Protein AF-A0A537LKB4-F1 (afdb_monomer_lite)

Foldseek 3Di:
DVVPPDDDPPFDPDPRRVVVVVVVCVVVVVVVVVVVVCLVVVLVVVCVVVVDPVSVVVSVVVVVVVVVVVVVVVVVVVVVVVVVVPPDDD

Structure (mmCIF, N/CA/C/O backbone):
data_AF-A0A537LKB4-F1
#
_entry.id   AF-A0A537LKB4-F1
#
loop_
_atom_site.group_PDB
_atom_site.id
_atom_site.type_symbol
_atom_site.label_atom_id
_atom_site.label_alt_id
_atom_site.label_comp_id
_atom_site.label_asym_id
_atom_site.label_entity_id
_atom_site.label_seq_id
_atom_site.pdbx_PDB_ins_code
_atom_site.Cartn_x
_atom_site.Cartn_y
_atom_site.Cartn_z
_atom_site.occupancy
_atom_site.B_iso_or_equiv
_atom_site.auth_seq_id
_atom_site.auth_comp_id
_atom_site.auth_asym_id
_atom_site.auth_atom_id
_atom_site.pdbx_PDB_model_num
ATOM 1 N N . ILE A 1 1 ? -11.605 -10.321 15.896 1.00 54.44 1 ILE A N 1
ATOM 2 C CA . ILE A 1 1 ? -12.564 -9.300 16.393 1.00 54.44 1 ILE A CA 1
ATOM 3 C C . ILE A 1 1 ? -13.615 -9.896 17.344 1.00 54.44 1 ILE A C 1
ATOM 5 O O . ILE A 1 1 ? -13.687 -9.433 18.470 1.00 54.44 1 ILE A O 1
ATOM 9 N N . LYS A 1 2 ? -14.324 -10.990 16.998 1.00 50.34 2 LYS A N 1
ATOM 10 C CA . LYS A 1 2 ? -15.257 -11.673 17.933 1.00 50.34 2 LYS A CA 1
ATOM 11 C C . LYS A 1 2 ? -14.631 -12.157 19.260 1.00 50.34 2 LYS A C 1
ATOM 13 O O . LYS A 1 2 ? -15.301 -12.120 20.279 1.00 50.34 2 LYS A O 1
ATOM 18 N N . LYS A 1 3 ? -13.354 -12.574 19.255 1.00 55.38 3 LYS A N 1
ATOM 19 C CA . LYS A 1 3 ? -12.587 -12.970 20.461 1.00 55.38 3 LYS A CA 1
ATOM 20 C C . LYS A 1 3 ? -12.076 -11.793 21.318 1.00 55.38 3 LYS A C 1
ATOM 22 O O . LYS A 1 3 ? -11.632 -12.031 22.428 1.00 55.38 3 LYS A O 1
ATOM 27 N N . TYR A 1 4 ? -12.145 -10.555 20.814 1.00 60.50 4 TYR A N 1
ATOM 28 C CA . TYR A 1 4 ? -11.603 -9.341 21.455 1.00 60.50 4 TYR A CA 1
ATOM 29 C C . TYR A 1 4 ? -12.685 -8.261 21.674 1.00 60.50 4 TYR A C 1
ATOM 31 O O . TYR A 1 4 ? -12.377 -7.079 21.743 1.00 60.50 4 TYR A O 1
ATOM 39 N N . GLY A 1 5 ? -13.968 -8.645 21.716 1.00 67.25 5 GLY A N 1
ATOM 40 C CA . GLY A 1 5 ? -15.081 -7.754 22.085 1.00 67.25 5 GLY A CA 1
ATOM 41 C C . GLY A 1 5 ? -15.494 -6.677 21.069 1.00 67.25 5 GLY A C 1
ATOM 42 O O . GLY A 1 5 ? -16.467 -5.972 21.309 1.00 67.25 5 GLY A O 1
ATOM 43 N N . GLY A 1 6 ? -14.814 -6.544 19.926 1.00 73.12 6 GLY A N 1
ATOM 44 C CA . GLY A 1 6 ? -15.156 -5.531 18.920 1.00 73.12 6 GLY A CA 1
ATOM 45 C C . GLY A 1 6 ? -16.391 -5.894 18.081 1.00 73.12 6 GLY A C 1
ATOM 46 O O . GLY A 1 6 ? -16.539 -7.035 17.632 1.00 73.12 6 GLY A O 1
ATOM 47 N N .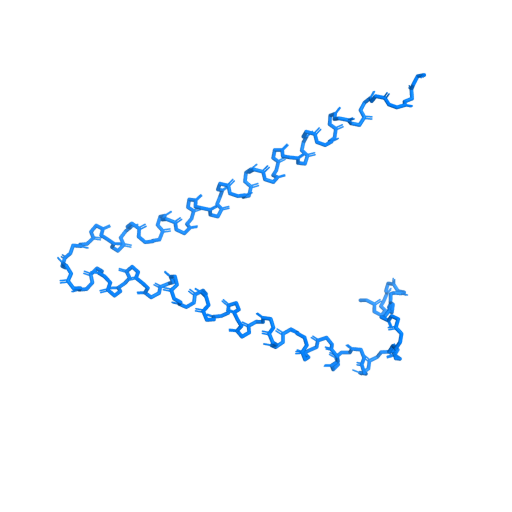 PHE A 1 7 ? -17.253 -4.912 17.812 1.00 76.62 7 PHE A N 1
ATOM 48 C CA . PHE A 1 7 ? -18.363 -5.015 16.861 1.00 76.62 7 PHE A CA 1
ATOM 49 C C . PHE A 1 7 ? -18.442 -3.762 15.985 1.00 76.62 7 PHE A C 1
ATOM 51 O O . PHE A 1 7 ? -18.052 -2.676 16.405 1.00 76.62 7 PHE A O 1
ATOM 58 N N . ILE A 1 8 ? -18.928 -3.921 14.753 1.00 78.75 8 ILE A N 1
ATOM 59 C CA . ILE A 1 8 ? -19.166 -2.792 13.849 1.00 78.75 8 ILE A CA 1
ATOM 60 C C . ILE A 1 8 ? -20.523 -2.178 14.230 1.00 78.75 8 ILE A C 1
ATOM 62 O O . ILE A 1 8 ? -21.518 -2.912 14.222 1.00 78.75 8 ILE A O 1
ATOM 66 N N . PRO A 1 9 ? -20.598 -0.876 14.571 1.00 77.88 9 PRO A N 1
ATOM 67 C CA . PRO A 1 9 ? -21.864 -0.219 14.881 1.00 77.88 9 PRO A CA 1
ATOM 68 C C . PRO A 1 9 ? -22.873 -0.407 13.741 1.00 77.88 9 PRO A C 1
ATOM 70 O O . PRO A 1 9 ? -22.537 -0.230 12.573 1.00 77.88 9 PRO A O 1
ATOM 73 N N . GLY A 1 10 ? -24.104 -0.800 14.073 1.00 81.19 10 GLY A N 1
ATOM 74 C CA . GLY A 1 10 ? -25.176 -1.006 13.091 1.00 81.19 10 GLY A CA 1
ATOM 75 C C . GLY A 1 10 ? -25.242 -2.395 12.437 1.00 81.19 10 GLY A C 1
ATOM 76 O O . GLY A 1 10 ? -26.195 -2.655 11.707 1.00 81.19 10 GLY A O 1
ATOM 77 N N . ILE A 1 11 ? -24.307 -3.319 12.715 1.00 80.25 11 ILE A N 1
ATOM 78 C CA . ILE A 1 11 ? -24.326 -4.686 12.155 1.00 80.25 11 ILE A CA 1
ATOM 79 C C . ILE A 1 11 ? -24.223 -5.727 13.273 1.00 80.25 11 ILE A C 1
ATOM 81 O O . ILE A 1 11 ? -23.333 -5.676 14.120 1.00 80.25 11 ILE A O 1
ATOM 85 N N . ARG A 1 12 ? -25.122 -6.721 13.266 1.00 82.56 12 ARG A N 1
ATOM 86 C CA . ARG A 1 12 ? -25.127 -7.795 14.273 1.00 82.56 12 ARG A CA 1
ATOM 87 C C . ARG A 1 12 ? -23.799 -8.583 14.236 1.00 82.56 12 ARG A C 1
ATOM 89 O O . ARG A 1 12 ? -23.371 -8.974 13.152 1.00 82.56 12 ARG A O 1
ATOM 96 N N . PRO A 1 13 ? -23.147 -8.868 15.379 1.00 77.44 13 PRO A N 1
ATOM 97 C CA . PRO A 1 13 ? -21.863 -9.569 15.389 1.00 77.44 13 PRO A CA 1
ATOM 98 C C . PRO A 1 13 ? -21.947 -11.009 14.851 1.00 77.44 13 PRO A C 1
ATOM 100 O O . PRO A 1 13 ? -22.594 -11.879 15.438 1.00 77.44 13 PRO A O 1
ATOM 103 N N . GLY A 1 14 ? -21.219 -11.326 13.778 1.00 83.81 14 GLY A N 1
ATOM 104 C CA . GLY A 1 14 ? -21.128 -12.694 13.245 1.00 83.81 14 GLY A CA 1
ATOM 105 C C . GLY A 1 14 ? -21.050 -12.760 11.729 1.00 83.81 14 GLY A C 1
ATOM 106 O O . GLY A 1 14 ? -20.283 -12.012 11.135 1.00 83.81 14 GLY A O 1
ATOM 107 N N . ARG A 1 15 ? -21.838 -13.664 11.126 1.00 84.31 15 ARG A N 1
ATOM 108 C CA . ARG A 1 15 ? -21.965 -13.796 9.664 1.00 84.31 15 ARG A CA 1
ATOM 109 C C . ARG A 1 15 ? -22.214 -12.442 8.974 1.00 84.31 15 ARG A C 1
ATOM 111 O O . ARG A 1 15 ? -21.393 -12.085 8.141 1.00 84.31 15 ARG A O 1
ATOM 118 N N . PRO A 1 16 ? -23.188 -11.612 9.409 1.00 84.62 16 PRO A N 1
ATOM 119 C CA . PRO A 1 16 ? -23.431 -10.334 8.736 1.00 84.62 16 PRO A CA 1
ATOM 120 C C . PRO A 1 16 ? -22.273 -9.326 8.852 1.00 84.62 16 PRO A C 1
ATOM 122 O O . PRO A 1 16 ? -22.094 -8.508 7.957 1.00 84.62 16 PRO A O 1
ATOM 125 N N . THR A 1 17 ? -21.442 -9.385 9.902 1.00 86.44 17 THR A N 1
ATOM 126 C CA . THR A 1 17 ? -20.204 -8.582 9.975 1.00 86.44 17 THR A CA 1
ATOM 127 C C . THR A 1 17 ? -19.167 -9.061 8.963 1.00 86.44 17 THR A C 1
ATOM 129 O O . THR A 1 17 ? -18.498 -8.244 8.338 1.00 86.44 17 THR A O 1
ATOM 132 N N . SER A 1 18 ? -19.028 -10.382 8.814 1.00 86.00 18 SER A N 1
ATOM 133 C CA . SER A 1 18 ? -18.101 -10.982 7.855 1.00 86.00 18 SER A CA 1
ATOM 134 C C . SER A 1 18 ? -18.489 -10.608 6.431 1.00 86.00 18 SER A C 1
ATOM 136 O O . SER A 1 18 ? -17.651 -10.096 5.706 1.00 86.00 18 SER A O 1
ATOM 138 N N . ASP A 1 19 ? -19.759 -10.778 6.061 1.00 89.75 19 ASP A N 1
ATOM 139 C CA . ASP A 1 19 ? -20.244 -10.494 4.706 1.00 89.75 19 ASP A CA 1
ATOM 140 C C . ASP A 1 19 ? -20.075 -9.010 4.348 1.00 89.75 19 ASP A C 1
ATOM 142 O O . ASP A 1 19 ? -19.673 -8.662 3.236 1.00 89.75 19 ASP A O 1
ATOM 146 N N . TYR A 1 20 ? -20.317 -8.121 5.317 1.00 89.12 20 TYR A N 1
ATOM 147 C CA . TYR A 1 20 ? -20.079 -6.688 5.158 1.00 89.12 20 TYR A CA 1
ATOM 148 C C . TYR A 1 20 ? -18.600 -6.362 4.922 1.00 89.12 20 TYR A C 1
ATOM 150 O O . TYR A 1 20 ? -18.271 -5.624 3.992 1.00 89.12 20 TYR A O 1
ATOM 158 N N . LEU A 1 21 ? -17.702 -6.930 5.735 1.00 89.94 21 LEU A N 1
ATOM 159 C CA . LEU A 1 21 ? -16.262 -6.732 5.578 1.00 89.94 21 LEU A CA 1
ATOM 160 C C . LEU A 1 21 ? -15.758 -7.311 4.258 1.00 89.94 21 LEU A C 1
ATOM 162 O O . LEU A 1 21 ? -15.016 -6.629 3.561 1.00 89.94 21 LEU A O 1
ATOM 166 N N . THR A 1 22 ? -16.195 -8.512 3.880 1.00 92.25 22 THR A N 1
ATOM 167 C CA . THR A 1 22 ? -15.833 -9.141 2.605 1.00 92.25 22 THR A CA 1
ATOM 168 C C . THR A 1 22 ? -16.218 -8.247 1.431 1.00 92.25 22 THR A C 1
ATOM 170 O O . THR A 1 22 ? -15.372 -7.955 0.594 1.00 92.25 22 THR A O 1
ATOM 173 N N . LYS A 1 23 ? -17.437 -7.694 1.413 1.00 93.31 23 LYS A N 1
ATOM 174 C CA . LYS A 1 23 ? -17.883 -6.787 0.342 1.00 93.31 23 LYS A CA 1
ATOM 175 C C . LYS A 1 23 ? -17.030 -5.518 0.228 1.00 93.31 23 LYS A C 1
ATOM 177 O O . LYS A 1 23 ? -16.810 -5.011 -0.873 1.00 93.31 23 LYS A O 1
ATOM 182 N N . ILE A 1 24 ? -16.572 -4.973 1.356 1.00 93.62 24 ILE A N 1
ATOM 183 C CA . ILE A 1 24 ? -15.678 -3.805 1.368 1.00 93.62 24 ILE A CA 1
ATOM 184 C C . ILE A 1 24 ? -14.284 -4.198 0.883 1.00 93.62 24 ILE A C 1
ATOM 186 O O . ILE A 1 24 ? -13.718 -3.513 0.031 1.00 93.62 24 ILE A O 1
ATOM 190 N N . LEU A 1 25 ? -13.750 -5.304 1.400 1.00 94.12 25 LEU A N 1
ATOM 191 C CA . LEU A 1 25 ? -12.439 -5.822 1.027 1.00 94.12 25 LEU A CA 1
ATOM 192 C C . LEU A 1 25 ? -12.377 -6.138 -0.466 1.00 94.12 25 LEU A C 1
ATOM 194 O O . LEU A 1 25 ? -11.418 -5.742 -1.112 1.00 94.12 25 LEU A O 1
ATOM 198 N N . GLU A 1 26 ? -13.399 -6.763 -1.045 1.00 95.69 26 GLU A N 1
ATOM 199 C CA . GLU A 1 26 ? -13.470 -7.050 -2.483 1.00 95.69 26 GLU A CA 1
ATOM 200 C C . GLU A 1 26 ? -13.386 -5.774 -3.329 1.00 95.69 26 GLU A C 1
ATOM 202 O O . GLU A 1 26 ? -12.603 -5.704 -4.272 1.00 95.69 26 GLU A O 1
ATOM 207 N N . ARG A 1 27 ? -14.122 -4.717 -2.965 1.00 93.69 27 ARG A N 1
ATOM 208 C CA . ARG A 1 27 ? -14.058 -3.437 -3.693 1.00 93.69 27 ARG A CA 1
ATOM 209 C C . ARG A 1 27 ? -12.691 -2.771 -3.575 1.00 93.69 27 ARG A C 1
ATOM 211 O O . ARG A 1 27 ? -12.190 -2.227 -4.556 1.00 93.69 27 ARG A O 1
ATOM 218 N N . LEU A 1 28 ? -12.092 -2.812 -2.388 1.00 94.94 28 LEU A N 1
ATOM 219 C CA . LEU A 1 28 ? -10.796 -2.188 -2.132 1.00 94.94 28 LEU A CA 1
ATOM 220 C C . LEU A 1 28 ? -9.655 -2.957 -2.816 1.00 94.94 28 LEU A C 1
ATOM 222 O O . LEU A 1 28 ? -8.773 -2.360 -3.432 1.00 94.94 28 LEU A O 1
ATOM 226 N N . THR A 1 29 ? -9.700 -4.287 -2.752 1.00 94.44 29 THR A 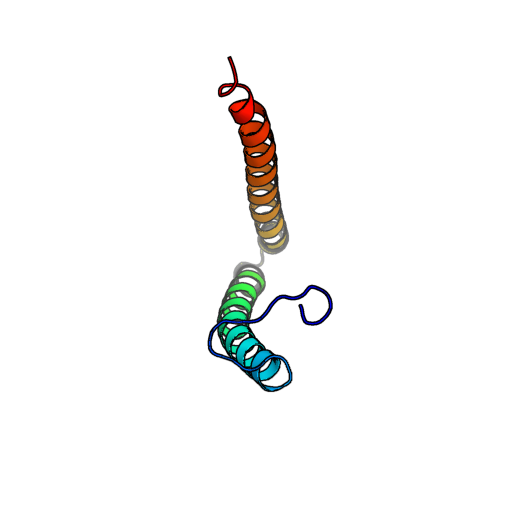N 1
ATOM 227 C CA . THR A 1 29 ? -8.712 -5.174 -3.378 1.00 94.44 29 THR A CA 1
ATOM 228 C C . THR A 1 29 ? -8.783 -5.133 -4.896 1.00 94.44 29 THR A C 1
ATOM 230 O O . THR A 1 29 ? -7.734 -5.200 -5.520 1.00 94.44 29 THR A O 1
ATOM 233 N N . LEU A 1 30 ? -9.959 -4.943 -5.503 1.00 94.69 30 LEU A N 1
ATOM 234 C CA . LEU A 1 30 ? -10.088 -4.815 -6.960 1.00 94.69 30 LEU A CA 1
ATOM 235 C C . LEU A 1 30 ? -9.320 -3.590 -7.487 1.00 94.69 30 LEU A C 1
ATOM 237 O O . LEU A 1 30 ? -8.556 -3.701 -8.446 1.00 94.69 30 LEU A O 1
ATOM 241 N N . VAL A 1 31 ? -9.437 -2.443 -6.807 1.00 95.06 31 VAL A N 1
ATOM 242 C CA . VAL A 1 31 ? -8.668 -1.229 -7.141 1.00 95.06 31 VAL A CA 1
ATOM 243 C C . VAL A 1 31 ? -7.174 -1.434 -6.872 1.00 95.06 31 VAL A C 1
ATOM 245 O O . VAL A 1 31 ? -6.340 -1.096 -7.714 1.00 95.06 31 VAL A O 1
ATOM 248 N N . GLY A 1 32 ? -6.829 -2.029 -5.725 1.00 91.44 32 GLY A N 1
ATOM 249 C CA . GLY A 1 32 ? -5.441 -2.317 -5.362 1.00 91.44 32 GLY A CA 1
ATOM 250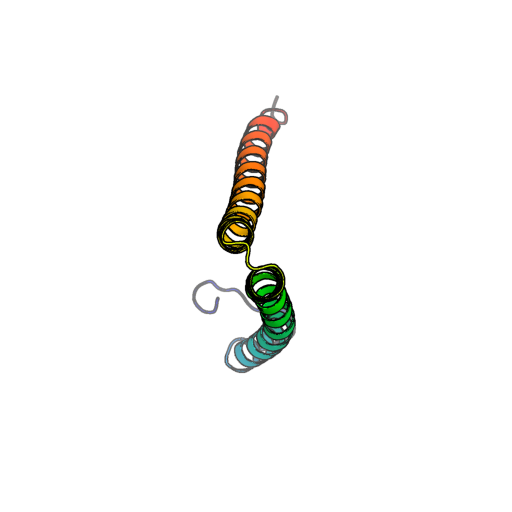 C C . GLY A 1 32 ? -4.748 -3.263 -6.345 1.00 91.44 32 GLY A C 1
ATOM 251 O O . GLY A 1 32 ? -3.633 -2.989 -6.775 1.00 91.44 32 GLY A O 1
ATOM 252 N N . ALA A 1 33 ? -5.419 -4.339 -6.757 1.00 91.25 33 ALA A N 1
ATOM 253 C CA . ALA A 1 33 ? -4.897 -5.323 -7.699 1.00 91.25 33 ALA A CA 1
ATOM 254 C C . ALA A 1 33 ? -4.665 -4.717 -9.088 1.00 91.25 33 ALA A C 1
ATOM 256 O O . ALA A 1 33 ? -3.647 -5.006 -9.715 1.00 91.25 33 ALA A O 1
ATOM 257 N N . PHE A 1 34 ? -5.561 -3.840 -9.551 1.00 93.88 34 PHE A N 1
ATOM 258 C CA . PHE A 1 34 ? -5.381 -3.130 -10.816 1.00 93.88 34 PHE A CA 1
ATOM 259 C C . PHE A 1 34 ? -4.151 -2.213 -10.787 1.00 93.88 34 PHE A C 1
ATOM 261 O O . PHE A 1 34 ? -3.317 -2.256 -11.691 1.00 93.88 34 PHE A O 1
ATOM 268 N N . PHE A 1 35 ? -3.992 -1.430 -9.717 1.00 89.62 35 PHE A N 1
ATOM 269 C CA . PHE A 1 35 ? -2.833 -0.554 -9.535 1.00 89.62 35 PHE A CA 1
ATOM 270 C C . PHE A 1 35 ? -1.514 -1.339 -9.470 1.00 89.62 35 PHE A C 1
ATOM 272 O O . PHE A 1 35 ? -0.547 -1.003 -10.153 1.00 89.62 35 PHE A O 1
ATOM 279 N N . LEU A 1 36 ? -1.488 -2.423 -8.694 1.00 85.69 36 LEU A N 1
ATOM 280 C CA . LEU A 1 36 ? -0.303 -3.263 -8.514 1.00 85.69 36 LEU A CA 1
ATOM 281 C C . LEU A 1 36 ? 0.063 -3.998 -9.813 1.00 85.69 36 LEU A C 1
ATOM 283 O O . LEU A 1 36 ? 1.237 -4.075 -10.170 1.00 85.69 36 LEU A O 1
ATOM 287 N N . GLY A 1 37 ? -0.943 -4.455 -10.566 1.00 86.69 37 GLY A N 1
ATOM 288 C CA . GLY A 1 37 ? -0.770 -5.039 -11.894 1.00 86.69 37 GLY A CA 1
ATOM 289 C C . GLY A 1 37 ? -0.164 -4.058 -12.899 1.00 86.69 37 GLY A C 1
ATOM 290 O O . GLY A 1 37 ? 0.779 -4.415 -13.602 1.00 86.69 37 GLY A O 1
ATOM 291 N N . LEU A 1 38 ? -0.635 -2.806 -12.933 1.00 86.56 38 LEU A N 1
ATOM 292 C CA . LEU A 1 38 ? -0.076 -1.776 -13.817 1.00 86.56 38 LEU A CA 1
ATOM 293 C C . LEU A 1 38 ? 1.394 -1.478 -13.510 1.00 86.56 38 LEU A C 1
ATOM 295 O O . LEU A 1 38 ? 2.208 -1.407 -14.431 1.00 86.56 38 LEU A O 1
ATOM 299 N N . ILE A 1 39 ? 1.749 -1.338 -12.232 1.00 82.94 39 ILE A N 1
ATOM 300 C CA . ILE A 1 39 ? 3.134 -1.049 -11.838 1.00 82.94 39 ILE A CA 1
ATOM 301 C C . ILE A 1 39 ? 4.053 -2.249 -12.093 1.00 82.94 39 ILE A C 1
ATOM 303 O O . ILE A 1 39 ? 5.198 -2.056 -12.492 1.00 82.94 39 ILE A O 1
ATOM 307 N N . ALA A 1 40 ? 3.568 -3.480 -11.917 1.00 79.25 40 ALA A N 1
ATOM 308 C CA . ALA A 1 40 ? 4.353 -4.679 -12.204 1.00 79.25 40 ALA A CA 1
ATOM 309 C C . ALA A 1 40 ? 4.579 -4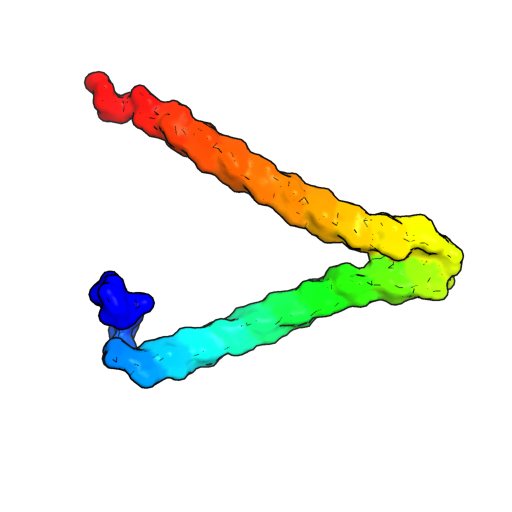.889 -13.714 1.00 79.25 40 ALA A C 1
ATOM 311 O O . ALA A 1 40 ? 5.684 -5.231 -14.136 1.00 79.25 40 ALA A O 1
ATOM 312 N N . VAL A 1 41 ? 3.551 -4.671 -14.541 1.00 81.19 41 VAL A N 1
ATOM 313 C CA . VAL A 1 41 ? 3.609 -4.909 -15.994 1.00 81.19 41 VAL A CA 1
ATOM 314 C C . VAL A 1 41 ? 4.289 -3.762 -16.747 1.00 81.19 41 VAL A C 1
ATOM 316 O O . VAL A 1 41 ? 4.963 -4.014 -17.745 1.00 81.19 41 VAL A O 1
ATOM 319 N N . GLY A 1 42 ? 4.169 -2.519 -16.272 1.00 80.56 42 GLY A N 1
ATOM 320 C CA . GLY A 1 42 ? 4.746 -1.326 -16.904 1.00 80.56 42 GLY A CA 1
ATOM 321 C C . GLY A 1 42 ? 6.226 -1.456 -17.310 1.00 80.56 42 GLY A C 1
ATOM 322 O O . GLY A 1 42 ? 6.530 -1.347 -18.500 1.00 80.56 42 GLY A O 1
ATOM 323 N N . PRO A 1 43 ? 7.161 -1.727 -16.380 1.00 75.81 43 PRO A N 1
ATOM 324 C CA . PRO A 1 43 ? 8.584 -1.827 -16.706 1.00 75.81 43 PRO A CA 1
ATOM 325 C C . PRO A 1 43 ? 8.911 -3.040 -17.589 1.00 75.81 43 PRO A C 1
ATOM 327 O O . PRO A 1 43 ? 9.784 -2.950 -18.451 1.00 75.81 43 PRO A O 1
ATOM 330 N N . ILE A 1 44 ? 8.176 -4.149 -17.438 1.00 75.50 44 ILE A N 1
ATOM 331 C CA . ILE A 1 44 ? 8.331 -5.356 -18.266 1.00 75.50 44 ILE A CA 1
ATOM 332 C C . ILE A 1 44 ? 7.947 -5.057 -19.723 1.00 75.50 44 ILE A C 1
ATOM 334 O O . ILE A 1 44 ? 8.676 -5.407 -20.654 1.00 75.50 44 ILE A O 1
ATOM 338 N N . ALA A 1 45 ? 6.820 -4.373 -19.929 1.00 75.00 45 ALA A N 1
ATOM 339 C CA . ALA A 1 45 ? 6.354 -3.980 -21.253 1.00 75.00 45 ALA A CA 1
ATOM 340 C C . ALA A 1 45 ? 7.329 -2.994 -21.917 1.00 75.00 45 ALA A C 1
ATOM 342 O O . ALA A 1 45 ? 7.741 -3.214 -23.057 1.00 75.00 45 ALA A O 1
ATOM 343 N N . LEU A 1 46 ? 7.764 -1.957 -21.194 1.00 72.50 46 LEU A N 1
ATOM 344 C CA . LEU A 1 46 ? 8.703 -0.951 -21.704 1.00 72.50 46 LEU A CA 1
ATOM 345 C C . LEU A 1 46 ? 10.077 -1.545 -22.041 1.00 72.50 46 LEU A C 1
ATOM 347 O O . LEU A 1 46 ? 10.631 -1.234 -23.099 1.00 72.50 46 LEU A O 1
ATOM 351 N N . GLY A 1 47 ? 10.596 -2.447 -21.201 1.00 70.06 47 GLY A N 1
ATOM 352 C CA . GLY A 1 47 ? 11.860 -3.143 -21.446 1.00 70.06 47 GLY A CA 1
ATOM 353 C C . GLY A 1 47 ? 11.822 -4.053 -22.678 1.00 70.06 47 GLY A C 1
ATOM 354 O O . GLY A 1 47 ? 12.833 -4.206 -23.363 1.00 70.06 47 GLY A O 1
ATOM 355 N N . ARG A 1 48 ? 10.655 -4.622 -23.019 1.00 67.50 48 ARG A N 1
ATOM 356 C CA . ARG A 1 48 ? 10.486 -5.446 -24.230 1.00 67.50 48 ARG A CA 1
ATOM 357 C C . ARG A 1 48 ? 10.520 -4.620 -25.522 1.00 67.50 48 ARG A C 1
ATOM 359 O O . ARG A 1 48 ? 11.028 -5.115 -26.521 1.00 67.50 48 ARG A O 1
ATOM 366 N N . PHE A 1 49 ? 10.013 -3.384 -25.510 1.00 64.50 49 PHE A N 1
ATOM 367 C CA . PHE A 1 49 ? 10.000 -2.504 -26.691 1.00 64.50 49 PHE A CA 1
ATOM 368 C C . PHE A 1 49 ? 11.354 -1.847 -26.987 1.00 64.50 49 PHE A C 1
ATOM 370 O O . PHE A 1 49 ? 11.680 -1.625 -28.148 1.00 64.50 49 PHE A O 1
ATOM 377 N N . THR A 1 50 ? 12.147 -1.536 -25.960 1.00 67.62 50 THR A N 1
ATOM 378 C CA . THR A 1 50 ? 13.439 -0.834 -26.112 1.00 67.62 50 THR A CA 1
ATOM 379 C C . THR A 1 50 ? 14.652 -1.767 -26.155 1.00 67.62 50 THR A C 1
ATOM 381 O O . THR A 1 50 ? 15.751 -1.309 -26.454 1.00 67.62 50 THR A O 1
ATOM 384 N N . GLY A 1 51 ? 14.489 -3.068 -25.876 1.00 63.44 51 GLY A N 1
ATOM 385 C CA . GLY A 1 51 ? 15.569 -4.065 -25.941 1.00 63.44 51 GLY A CA 1
ATOM 386 C C . GLY A 1 51 ? 16.662 -3.897 -24.875 1.00 63.44 51 GLY A C 1
ATOM 387 O O . GLY A 1 51 ? 17.679 -4.585 -24.917 1.00 63.44 51 GLY A O 1
ATOM 388 N N . GLN A 1 52 ? 16.471 -2.992 -23.912 1.00 63.78 52 GLN A N 1
ATOM 389 C CA . GLN A 1 52 ? 17.451 -2.694 -22.874 1.00 63.78 52 GLN A CA 1
ATOM 390 C C . GLN A 1 52 ? 17.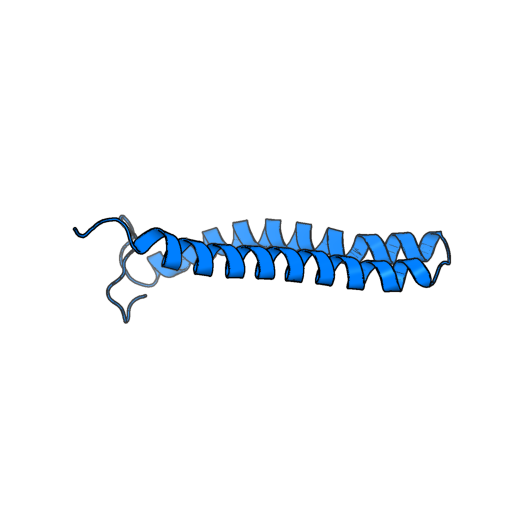179 -3.529 -21.621 1.00 63.78 52 GLN A C 1
ATOM 392 O O . GLN A 1 52 ? 16.213 -3.297 -20.892 1.00 63.78 52 GLN A O 1
ATOM 397 N N . LEU A 1 53 ? 18.087 -4.463 -21.324 1.00 64.44 53 LEU A N 1
ATOM 398 C CA . LEU A 1 53 ? 18.079 -5.262 -20.090 1.00 64.44 53 LEU A CA 1
ATOM 399 C C . LEU A 1 53 ? 18.101 -4.377 -18.823 1.00 64.44 53 LEU A C 1
ATOM 401 O O . LEU A 1 53 ? 17.570 -4.753 -17.779 1.00 64.44 53 LEU A O 1
ATOM 405 N N . THR A 1 54 ? 18.652 -3.165 -18.932 1.00 66.19 54 THR A N 1
ATOM 406 C CA . THR A 1 54 ? 18.717 -2.159 -17.863 1.00 66.19 54 THR A CA 1
ATOM 407 C C . THR A 1 54 ? 17.338 -1.737 -17.351 1.00 66.19 54 THR A C 1
ATOM 409 O O . THR A 1 54 ? 17.177 -1.521 -16.153 1.00 66.19 54 THR A O 1
ATOM 412 N N . LEU A 1 55 ? 16.317 -1.671 -18.215 1.00 66.00 55 LEU A N 1
ATOM 413 C CA . LEU A 1 55 ? 14.959 -1.283 -17.810 1.00 66.00 55 LEU A CA 1
ATOM 414 C C . LEU A 1 55 ? 14.257 -2.368 -16.981 1.00 66.00 55 LEU A C 1
ATOM 416 O O . LEU A 1 55 ? 13.492 -2.046 -16.072 1.00 66.00 55 LEU A O 1
ATOM 420 N N . TYR A 1 56 ? 14.566 -3.644 -17.233 1.00 62.97 56 TYR A N 1
ATOM 421 C CA . TYR A 1 56 ? 14.072 -4.756 -16.415 1.00 62.97 56 TYR A CA 1
ATOM 422 C C . TYR A 1 56 ? 14.629 -4.702 -14.990 1.00 62.97 56 TYR A C 1
ATOM 424 O O . TYR A 1 56 ? 13.877 -4.862 -14.029 1.00 62.97 56 TYR A O 1
ATOM 432 N N . LEU A 1 57 ? 15.931 -4.432 -14.850 1.00 69.19 57 LEU A N 1
ATOM 433 C CA . LEU A 1 57 ? 16.583 -4.299 -13.545 1.00 69.19 57 LEU A CA 1
ATOM 434 C C . LEU A 1 57 ? 16.139 -3.020 -12.808 1.00 69.19 57 LEU A C 1
ATOM 436 O O . LEU A 1 57 ? 15.992 -3.020 -11.587 1.00 69.19 57 LEU A O 1
ATOM 440 N N . ALA A 1 58 ? 15.854 -1.945 -13.550 1.00 73.00 58 ALA A N 1
ATOM 441 C CA . ALA A 1 58 ? 15.340 -0.698 -12.993 1.00 73.00 58 ALA A CA 1
ATOM 442 C C . ALA A 1 58 ? 13.929 -0.855 -12.390 1.00 73.00 58 ALA A C 1
ATOM 444 O O . ALA A 1 58 ? 13.660 -0.294 -11.329 1.00 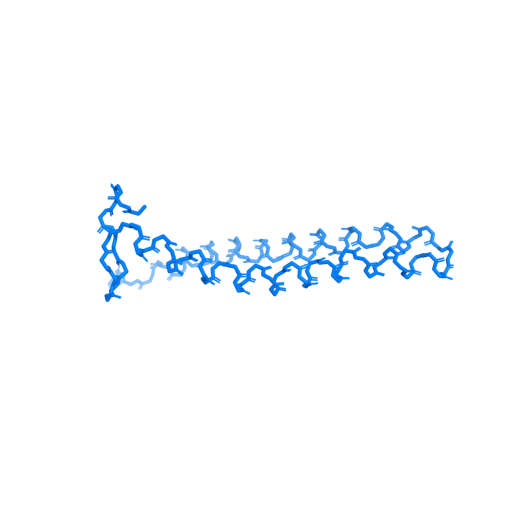73.00 58 ALA A O 1
ATOM 445 N N . GLY A 1 59 ? 13.043 -1.649 -13.002 1.00 74.62 59 GLY A N 1
ATOM 446 C CA . GLY A 1 59 ? 11.657 -1.810 -12.538 1.00 74.62 59 GLY A CA 1
ATOM 447 C C . GLY A 1 59 ? 11.520 -2.410 -11.133 1.00 74.62 59 GLY A C 1
ATOM 448 O O . GLY A 1 59 ? 10.791 -1.877 -10.296 1.00 74.62 59 GLY A O 1
ATOM 449 N N . THR A 1 60 ? 12.252 -3.487 -10.842 1.00 79.44 60 THR A N 1
ATOM 450 C CA . THR A 1 60 ? 12.258 -4.111 -9.506 1.00 79.44 60 THR A CA 1
ATOM 451 C C . THR A 1 60 ? 12.950 -3.229 -8.474 1.00 79.44 60 THR A C 1
ATOM 453 O O . THR A 1 60 ? 12.448 -3.091 -7.359 1.00 79.44 60 THR A O 1
ATOM 456 N N . SER A 1 61 ? 14.053 -2.570 -8.848 1.00 83.00 61 SER A N 1
ATOM 457 C CA . SER A 1 61 ? 14.734 -1.626 -7.957 1.00 83.00 61 SER A CA 1
ATOM 458 C C . SER A 1 61 ? 13.843 -0.439 -7.574 1.00 83.00 61 SER A C 1
ATOM 460 O O . SER A 1 61 ? 13.810 -0.066 -6.406 1.00 83.00 61 SER A O 1
ATOM 462 N N . LEU A 1 62 ? 13.049 0.102 -8.507 1.00 83.50 62 LEU A N 1
ATOM 463 C CA . LEU A 1 62 ? 12.152 1.232 -8.253 1.00 83.50 62 LEU A CA 1
ATOM 464 C C . LEU A 1 62 ? 11.073 0.880 -7.219 1.00 83.50 62 LEU A C 1
ATOM 466 O O . LEU A 1 62 ? 10.842 1.642 -6.282 1.00 83.50 62 LEU A O 1
ATOM 470 N N . LEU A 1 63 ? 10.448 -0.292 -7.365 1.00 82.62 63 LEU A N 1
ATOM 471 C CA . LEU A 1 63 ? 9.449 -0.800 -6.421 1.00 82.62 63 LEU A CA 1
ATOM 472 C C . LEU A 1 63 ? 10.014 -0.945 -5.003 1.00 82.62 63 LEU A C 1
ATOM 474 O O . LEU A 1 63 ? 9.386 -0.511 -4.036 1.00 82.62 63 LEU A O 1
ATOM 478 N N . ILE A 1 64 ? 11.211 -1.525 -4.885 1.00 88.31 64 ILE A N 1
ATOM 479 C CA . ILE A 1 64 ? 11.877 -1.733 -3.595 1.00 88.31 64 ILE A CA 1
ATOM 480 C C . ILE A 1 64 ? 12.274 -0.390 -2.974 1.00 88.31 64 ILE A C 1
ATOM 482 O O . ILE A 1 64 ? 12.001 -0.162 -1.799 1.00 88.31 64 ILE A O 1
ATOM 486 N N . VAL A 1 65 ? 12.872 0.518 -3.753 1.00 90.56 65 VAL A N 1
ATOM 487 C CA . VAL A 1 65 ? 13.348 1.822 -3.262 1.00 90.56 65 VAL A CA 1
ATOM 488 C C . VAL A 1 65 ? 12.198 2.656 -2.705 1.00 90.56 65 VAL A C 1
ATOM 490 O O . VAL A 1 65 ? 12.312 3.178 -1.598 1.00 90.56 65 VAL A O 1
ATOM 493 N N . VAL A 1 66 ? 11.074 2.750 -3.421 1.00 89.50 66 VAL A N 1
ATOM 494 C CA . VAL A 1 66 ? 9.906 3.508 -2.941 1.00 89.50 66 VAL A CA 1
ATOM 495 C C . VAL A 1 66 ? 9.307 2.857 -1.691 1.00 89.50 66 VAL A C 1
ATOM 497 O O . VAL A 1 66 ? 8.985 3.562 -0.734 1.00 89.50 66 VAL A O 1
ATOM 500 N N . GLY A 1 67 ? 9.198 1.523 -1.663 1.00 90.69 67 GLY A N 1
ATOM 501 C CA . GLY A 1 67 ? 8.686 0.788 -0.504 1.00 90.69 67 GLY A CA 1
ATOM 502 C C . GLY A 1 67 ? 9.526 1.014 0.755 1.00 90.69 67 GLY A C 1
ATOM 503 O O . GLY A 1 67 ? 8.998 1.431 1.786 1.00 90.69 67 GLY A O 1
ATOM 504 N N . VAL A 1 68 ? 10.844 0.821 0.652 1.00 95.88 68 VAL A N 1
ATOM 505 C CA . VAL A 1 68 ? 11.784 1.001 1.768 1.00 95.88 68 VAL A CA 1
ATOM 506 C C . VAL A 1 68 ? 11.863 2.464 2.205 1.00 95.88 68 VAL A C 1
ATOM 508 O O . VAL A 1 68 ? 11.914 2.729 3.405 1.00 95.88 68 VAL A O 1
ATOM 511 N N . ALA A 1 69 ? 11.826 3.427 1.278 1.00 94.62 69 ALA A N 1
ATOM 512 C CA . ALA A 1 69 ? 11.825 4.848 1.625 1.00 94.62 69 ALA A CA 1
ATOM 513 C C . ALA A 1 69 ? 10.595 5.225 2.468 1.00 94.62 69 ALA A C 1
ATOM 515 O O . ALA A 1 69 ? 10.736 5.868 3.508 1.00 94.62 69 ALA A O 1
ATOM 516 N N . LEU A 1 70 ? 9.397 4.779 2.071 1.00 95.00 70 LEU A N 1
ATOM 517 C CA . LEU A 1 70 ? 8.165 5.021 2.830 1.00 95.00 70 LEU A CA 1
ATOM 518 C C . LEU A 1 70 ? 8.174 4.323 4.196 1.00 95.00 70 LEU A C 1
ATOM 520 O O . LEU A 1 70 ? 7.719 4.901 5.182 1.00 95.00 70 LEU A O 1
ATOM 524 N N . GLU A 1 71 ? 8.688 3.095 4.267 1.00 95.56 71 GLU A N 1
ATOM 525 C CA . GLU A 1 71 ? 8.839 2.356 5.524 1.00 95.56 71 GLU A CA 1
ATOM 526 C C . GLU A 1 71 ? 9.799 3.075 6.479 1.00 95.56 71 GLU A C 1
ATOM 528 O O . GLU A 1 71 ? 9.468 3.298 7.644 1.00 95.56 71 GLU A O 1
ATOM 533 N N . THR A 1 72 ? 10.942 3.532 5.964 1.00 95.12 72 THR A N 1
ATOM 534 C CA . THR A 1 72 ? 11.945 4.279 6.734 1.00 95.12 72 THR A CA 1
ATOM 535 C C . THR A 1 72 ? 11.368 5.594 7.256 1.00 95.12 72 THR A C 1
ATOM 537 O O . THR A 1 72 ? 11.547 5.919 8.427 1.00 95.12 72 THR A O 1
ATOM 540 N N . MET A 1 73 ? 10.613 6.325 6.429 1.00 95.00 73 MET A N 1
ATOM 541 C CA . MET A 1 73 ? 9.939 7.560 6.849 1.00 95.00 73 MET A CA 1
ATOM 542 C C . MET A 1 73 ? 8.958 7.315 8.000 1.00 95.00 73 MET A C 1
ATOM 544 O O . MET A 1 73 ? 8.993 8.037 8.994 1.00 95.00 73 MET A O 1
ATOM 548 N N . LYS A 1 74 ? 8.130 6.267 7.912 1.00 92.69 74 LYS A N 1
ATOM 549 C CA . LYS A 1 74 ? 7.191 5.901 8.986 1.00 92.69 74 LYS A CA 1
ATOM 550 C C . LYS A 1 74 ? 7.907 5.495 10.274 1.00 92.69 74 LYS A C 1
ATOM 552 O O . LYS A 1 74 ? 7.456 5.847 11.361 1.00 92.69 74 LYS A O 1
ATOM 557 N N . GLN A 1 75 ? 9.018 4.764 10.169 1.00 91.62 75 GLN A N 1
ATOM 558 C CA . GLN A 1 75 ? 9.825 4.384 11.332 1.00 91.62 75 GLN A CA 1
ATOM 559 C C . GLN A 1 75 ? 10.440 5.611 12.019 1.00 91.62 75 GLN A C 1
ATOM 561 O O . GLN A 1 75 ? 10.408 5.702 13.247 1.00 91.62 75 GLN A O 1
ATOM 566 N N . LEU A 1 76 ? 10.944 6.576 11.243 1.00 92.12 76 LEU A N 1
ATOM 567 C CA . LEU A 1 76 ? 11.457 7.843 11.770 1.00 92.12 76 LEU A CA 1
ATOM 568 C C . LEU A 1 76 ? 10.355 8.667 12.443 1.00 92.12 76 LEU A C 1
ATOM 570 O O . LEU A 1 76 ? 10.556 9.169 13.547 1.00 92.12 76 LEU A O 1
ATOM 574 N N . GLU A 1 77 ? 9.180 8.768 11.823 1.00 89.19 77 GLU A N 1
ATOM 575 C CA . GLU A 1 77 ? 8.024 9.464 12.395 1.00 89.19 77 GLU A CA 1
ATOM 576 C C . GLU A 1 77 ? 7.597 8.849 13.736 1.00 89.19 77 GLU A C 1
ATOM 578 O O . GLU A 1 77 ? 7.398 9.574 14.709 1.00 89.19 77 GLU A O 1
ATOM 583 N N . ALA A 1 78 ? 7.553 7.516 13.837 1.00 88.88 78 ALA A N 1
ATOM 584 C CA . ALA A 1 78 ? 7.242 6.823 15.087 1.00 88.88 78 ALA A CA 1
ATOM 585 C C . ALA A 1 78 ? 8.252 7.141 16.208 1.00 88.88 78 ALA A C 1
ATOM 587 O O . ALA A 1 78 ? 7.858 7.339 17.359 1.00 88.88 78 ALA A O 1
ATOM 588 N N . GLN A 1 79 ? 9.546 7.241 15.885 1.00 86.44 79 GLN A N 1
ATOM 589 C CA . GLN A 1 79 ? 10.583 7.632 16.850 1.00 86.44 79 GLN A CA 1
ATOM 590 C C . GLN A 1 79 ? 10.477 9.106 17.265 1.00 86.44 79 GLN A C 1
ATOM 592 O O . GLN A 1 79 ? 10.632 9.429 18.445 1.00 86.44 79 GLN A O 1
ATOM 597 N N . LEU A 1 80 ? 10.173 10.001 16.323 1.00 85.69 80 LEU A N 1
ATOM 598 C CA . LEU A 1 80 ? 9.954 11.421 16.603 1.00 85.69 80 LEU A CA 1
ATOM 599 C C . LEU A 1 80 ? 8.707 11.649 17.461 1.00 85.69 80 LEU A C 1
ATOM 601 O O . LEU A 1 80 ? 8.754 12.476 18.369 1.00 85.69 80 LEU A O 1
ATOM 605 N N . LEU A 1 81 ? 7.630 10.889 17.239 1.00 81.81 81 LEU A N 1
ATOM 606 C CA . LEU A 1 81 ? 6.424 10.938 18.067 1.00 81.81 81 LEU A CA 1
ATOM 607 C C . LEU A 1 81 ? 6.726 10.563 19.522 1.00 81.81 81 LEU A C 1
ATOM 609 O O . LEU A 1 81 ? 6.320 11.295 20.425 1.00 81.81 81 LEU A O 1
ATOM 613 N N . MET A 1 82 ? 7.508 9.501 19.757 1.00 76.12 82 MET A N 1
ATOM 614 C CA . MET A 1 82 ? 7.953 9.121 21.107 1.00 76.12 82 MET A CA 1
ATOM 615 C C . MET A 1 82 ? 8.778 10.227 21.782 1.00 76.12 82 MET A C 1
ATOM 617 O O . MET A 1 82 ? 8.585 10.490 22.966 1.00 76.12 82 MET A O 1
ATOM 621 N N . ARG A 1 83 ? 9.643 10.922 21.031 1.00 70.88 83 ARG A N 1
ATOM 622 C CA . ARG A 1 83 ? 10.435 12.052 21.547 1.00 70.88 83 ARG A CA 1
ATOM 623 C C . ARG A 1 83 ? 9.591 13.307 21.799 1.00 70.88 83 ARG A C 1
ATOM 625 O O . ARG A 1 83 ? 9.820 14.020 22.768 1.00 70.88 83 ARG A O 1
ATOM 632 N N . SER A 1 84 ? 8.596 13.574 20.954 1.00 65.56 84 SER A N 1
ATOM 633 C CA . SER A 1 84 ? 7.669 14.703 21.123 1.00 65.56 84 SER A CA 1
ATOM 634 C C . SER A 1 84 ? 6.719 14.542 22.320 1.00 65.56 84 SER A C 1
ATOM 636 O O . SER A 1 84 ? 6.056 15.500 22.707 1.00 65.56 84 SER A O 1
ATOM 638 N N . TYR A 1 85 ? 6.686 13.355 22.937 1.00 56.81 85 TYR A N 1
ATOM 639 C CA . TYR A 1 85 ? 5.882 13.057 24.123 1.00 56.81 85 TYR A CA 1
ATOM 640 C C . TYR A 1 85 ? 6.521 13.524 25.449 1.00 56.81 85 TYR A C 1
ATOM 642 O O . TYR A 1 85 ? 5.868 13.460 26.489 1.00 56.81 85 TYR A O 1
ATOM 650 N N . GLU A 1 86 ? 7.759 14.038 25.446 1.00 59.34 86 GLU A N 1
ATOM 651 C CA . GLU A 1 86 ? 8.479 14.453 26.670 1.00 59.34 86 GLU A CA 1
ATOM 652 C C . GLU A 1 86 ? 7.997 15.780 27.304 1.00 59.34 86 GLU A C 1
ATOM 654 O O . GLU A 1 86 ? 8.547 16.216 28.312 1.00 59.34 86 GLU A O 1
ATOM 659 N N . GLY A 1 87 ? 6.970 16.445 26.766 1.00 62.53 87 GLY A N 1
ATOM 660 C CA . GLY A 1 87 ? 6.674 17.840 27.126 1.00 62.53 87 GLY A CA 1
ATOM 661 C C . GLY A 1 87 ? 5.480 18.135 28.039 1.00 62.53 87 GLY A C 1
ATOM 662 O O . GLY A 1 87 ? 5.304 19.302 28.372 1.00 62.53 87 GLY A O 1
ATOM 663 N N . PHE A 1 88 ? 4.626 17.169 28.408 1.00 59.06 88 PHE A N 1
ATOM 664 C CA . PHE A 1 88 ? 3.315 17.517 28.999 1.00 59.06 88 PHE A CA 1
ATOM 665 C C . PHE A 1 88 ? 3.173 17.331 30.519 1.00 59.06 88 PHE A C 1
ATOM 667 O O . PHE A 1 88 ? 2.178 17.777 31.080 1.00 59.06 88 PHE A O 1
ATOM 674 N N . ILE A 1 89 ? 4.136 16.722 31.220 1.00 57.44 89 ILE A N 1
ATOM 675 C CA . ILE A 1 89 ? 4.086 16.658 32.692 1.00 57.44 89 ILE A CA 1
ATOM 676 C C . ILE A 1 89 ? 5.321 17.322 33.290 1.00 57.44 89 ILE A C 1
ATOM 678 O O . ILE A 1 89 ? 6.299 16.672 33.659 1.00 57.44 89 ILE A O 1
ATOM 682 N N . ARG A 1 90 ? 5.233 18.647 33.398 1.00 55.03 90 ARG A N 1
ATOM 683 C CA . ARG A 1 90 ? 5.807 19.409 34.500 1.00 55.03 90 ARG A CA 1
ATOM 684 C C . ARG A 1 90 ? 4.847 20.519 34.894 1.00 55.03 90 ARG A C 1
ATOM 686 O O . ARG A 1 90 ? 4.266 21.127 33.970 1.00 55.03 90 ARG A O 1
#

Secondary structure (DSSP, 8-state):
-GGGT---TTS-TTHHHHHHHHHHHHHHHHHHHHHHHHHHHHHHHHHHHH--HHHHHHHHHHHHHHHHHHHHHHHHHHHHHHHHGGGS--

Sequence (90 aa):
IKKYGGFIPGIRPGRPTSDYLTKILERLTLVGAFFLGLIAVGPIALGRFTGQLTLYLAGTSLLIVVGVALETMKQLEAQLLMRSYEGFIR

Organism: NCBI:txid2569760

Radius of gyration: 21.64 Å; chains: 1; bounding box: 44×33×61 Å

pLDDT: mean 80.03, std 12.43, range [50.34, 95.88]

InterPro domains:
  IPR002208 SecY/SEC61-alpha family [PF00344] (1-73)
  IPR023201 SecY domain superfamily [G3DSA:1.10.3370.10] (1-85)
  IPR023201 SecY domain superfamily [SSF103491] (1-80)